Protein AF-A0A950YBJ9-F1 (afdb_monomer_lite)

Sequence (89 aa):
MKYVPKEQVEEWRKRDPIERQEKRLRDLGADVDGLRASVKAEIDAAAEEALAAPMPDPSTAVDGVFCAGEAEPLGDGQAPWSGFAGGEA

Structure (mmCIF, N/CA/C/O backbone):
data_AF-A0A950YBJ9-F1
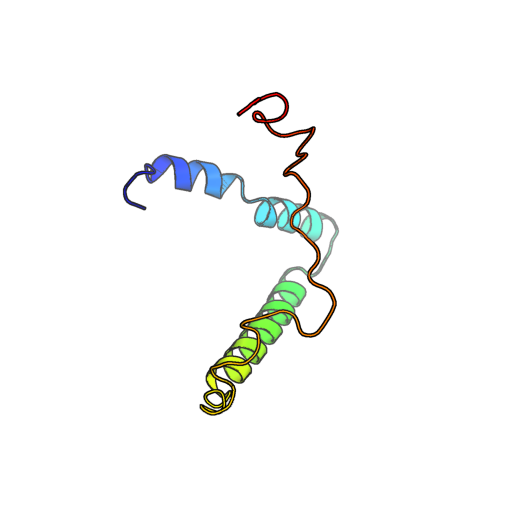#
_entry.id   AF-A0A950YBJ9-F1
#
loop_
_atom_site.group_PDB
_atom_site.id
_atom_site.type_symbol
_atom_site.label_atom_id
_atom_site.label_alt_id
_atom_site.label_comp_id
_atom_site.label_asym_id
_atom_site.label_entity_id
_atom_site.label_seq_id
_atom_site.pdbx_PDB_ins_code
_atom_site.Cartn_x
_atom_site.Cartn_y
_atom_site.Cartn_z
_atom_site.occupancy
_atom_site.B_iso_or_equiv
_atom_site.auth_seq_id
_atom_site.auth_comp_id
_atom_site.auth_asym_id
_atom_site.auth_atom_id
_atom_site.pdbx_PDB_model_num
ATOM 1 N N . MET A 1 1 ? 4.320 19.244 3.119 1.00 56.84 1 MET A N 1
ATOM 2 C CA . MET A 1 1 ? 3.122 20.047 2.785 1.00 56.84 1 MET A CA 1
ATOM 3 C C . MET A 1 1 ? 3.405 21.501 3.118 1.00 56.84 1 MET A C 1
ATOM 5 O O . MET A 1 1 ? 3.434 21.843 4.288 1.00 56.84 1 MET A O 1
ATOM 9 N N . LYS A 1 2 ? 3.740 22.326 2.117 1.00 76.50 2 LYS A N 1
ATOM 10 C CA . LYS A 1 2 ? 4.197 23.713 2.344 1.00 76.50 2 LYS A CA 1
ATOM 11 C C . LYS A 1 2 ? 3.050 24.742 2.339 1.00 76.50 2 LYS A C 1
ATOM 13 O O . LYS A 1 2 ? 3.284 25.885 2.699 1.00 76.50 2 LYS A O 1
ATOM 18 N N . TYR A 1 3 ? 1.836 24.333 1.955 1.00 86.69 3 TYR A N 1
ATOM 19 C CA . TYR A 1 3 ? 0.671 25.215 1.773 1.00 86.69 3 TYR A CA 1
ATOM 20 C C . TYR A 1 3 ? -0.591 24.783 2.542 1.00 86.69 3 TYR A C 1
ATOM 22 O O . TYR A 1 3 ? -1.542 25.551 2.613 1.00 86.69 3 TYR A O 1
ATOM 30 N N . VAL A 1 4 ? -0.614 23.578 3.123 1.00 84.25 4 VAL A N 1
ATOM 31 C CA . VAL A 1 4 ? -1.733 23.105 3.953 1.00 84.25 4 VAL A CA 1
ATOM 32 C C . VAL A 1 4 ? -1.325 23.224 5.420 1.00 84.25 4 VAL A C 1
ATOM 34 O O . VAL A 1 4 ? -0.303 22.636 5.793 1.00 84.25 4 VAL A O 1
ATOM 37 N N . PRO A 1 5 ? -2.079 23.964 6.251 1.00 92.94 5 PRO A N 1
ATOM 38 C CA . PRO A 1 5 ? -1.869 23.993 7.694 1.00 92.94 5 PRO A CA 1
ATOM 39 C C . PRO A 1 5 ? -1.946 22.586 8.289 1.00 92.94 5 PRO A C 1
ATOM 41 O O . PRO A 1 5 ? -2.807 21.789 7.908 1.00 92.94 5 PRO A O 1
ATOM 44 N N . LYS A 1 6 ? -1.057 22.274 9.236 1.00 89.50 6 LYS A N 1
ATOM 45 C CA . LYS A 1 6 ? -1.010 20.944 9.867 1.00 89.50 6 LYS A CA 1
ATOM 46 C C . LYS A 1 6 ? -2.322 20.622 10.579 1.00 89.50 6 LYS A C 1
ATOM 48 O O . LYS A 1 6 ? -2.771 19.485 10.558 1.00 89.50 6 LYS A O 1
ATOM 53 N N . GLU A 1 7 ? -2.961 21.639 11.140 1.00 90.62 7 GLU A N 1
ATOM 54 C CA . GLU A 1 7 ? -4.224 21.557 11.863 1.00 90.62 7 GLU A CA 1
ATOM 55 C C . GLU A 1 7 ? -5.355 21.037 10.968 1.00 90.62 7 GLU A C 1
ATOM 57 O O . GLU A 1 7 ? -6.157 20.221 11.414 1.00 90.62 7 GLU A O 1
ATOM 62 N N . GLN A 1 8 ? -5.386 21.447 9.693 1.00 89.12 8 GLN A N 1
ATOM 63 C CA . GLN A 1 8 ? -6.375 20.949 8.734 1.00 89.12 8 GLN A CA 1
ATOM 64 C C . GLN A 1 8 ? -6.132 19.474 8.411 1.00 89.12 8 GLN A C 1
ATOM 66 O O . GLN A 1 8 ? -7.074 18.689 8.369 1.00 89.12 8 GLN A O 1
ATOM 71 N N . VAL A 1 9 ? -4.872 19.070 8.230 1.00 90.94 9 VAL A N 1
ATOM 72 C CA . VAL A 1 9 ? -4.530 17.659 7.992 1.00 90.94 9 VAL A CA 1
ATOM 73 C C . VAL A 1 9 ? -4.958 16.794 9.177 1.00 90.94 9 VAL A C 1
ATOM 75 O O . VAL A 1 9 ? -5.582 15.756 8.979 1.00 90.94 9 VAL A O 1
ATOM 78 N N . GLU A 1 10 ? -4.690 17.239 10.404 1.00 91.50 10 GLU A N 1
ATOM 79 C CA . GLU A 1 10 ? -5.104 16.535 11.622 1.00 91.50 10 GLU A CA 1
ATOM 80 C C . GLU A 1 10 ? -6.634 16.500 11.797 1.00 91.50 10 GLU A C 1
ATOM 82 O O . GLU A 1 10 ? -7.179 15.492 12.248 1.00 91.50 10 GLU A O 1
ATOM 87 N N . GLU A 1 11 ? -7.359 17.561 11.421 1.00 92.88 11 GLU A N 1
ATOM 88 C CA . GLU A 1 11 ? -8.830 17.549 11.419 1.00 92.88 11 GLU A CA 1
ATOM 89 C C . GLU A 1 11 ? -9.379 16.482 10.463 1.00 92.88 11 GLU A C 1
ATOM 91 O O . GLU A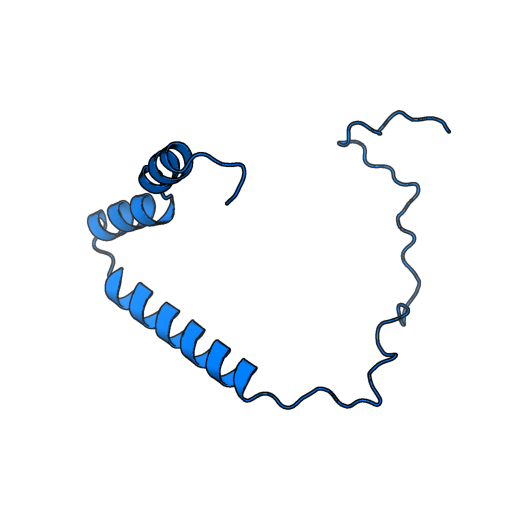 1 11 ? -10.254 15.701 10.844 1.00 92.88 11 GLU A O 1
ATOM 96 N N . TRP A 1 12 ? -8.852 16.418 9.240 1.00 92.62 12 TRP A N 1
ATOM 97 C CA . TRP A 1 12 ? -9.288 15.441 8.244 1.00 92.62 12 TRP A CA 1
ATOM 98 C C . TRP A 1 12 ? -8.853 14.018 8.582 1.00 92.62 12 TRP A C 1
ATOM 100 O O . TRP A 1 12 ? -9.607 13.082 8.325 1.00 92.62 12 TRP A O 1
ATOM 110 N N . ARG A 1 13 ? -7.701 13.847 9.238 1.00 91.94 13 ARG A N 1
ATOM 111 C CA . ARG A 1 13 ? -7.237 12.546 9.731 1.00 91.94 13 ARG A CA 1
ATOM 112 C C . ARG A 1 13 ? -8.213 11.926 10.731 1.00 91.94 13 ARG A C 1
ATOM 114 O O . ARG A 1 13 ? -8.460 10.733 10.670 1.00 91.94 13 ARG A O 1
ATOM 121 N N . LYS A 1 14 ? -8.860 12.731 11.584 1.00 93.19 14 LYS A N 1
ATOM 122 C CA . LYS A 1 14 ? -9.931 12.254 12.489 1.00 93.19 14 LYS A CA 1
ATOM 123 C C . LYS A 1 14 ? -11.182 11.757 11.755 1.00 93.19 14 LYS A C 1
ATOM 125 O O . LYS A 1 14 ? -12.059 11.161 12.376 1.00 93.19 14 LYS A O 1
ATOM 130 N N . ARG A 1 15 ? -11.316 12.061 10.462 1.00 94.50 15 ARG A N 1
ATOM 131 C CA . ARG A 1 15 ? -12.433 11.651 9.601 1.00 94.50 15 ARG A CA 1
ATOM 132 C C . ARG A 1 15 ? -12.012 10.560 8.618 1.00 94.50 15 ARG A C 1
ATOM 134 O O . ARG A 1 15 ? -12.613 10.449 7.549 1.00 94.50 15 ARG A O 1
ATOM 141 N N . ASP A 1 16 ? -11.000 9.772 8.972 1.00 96.31 16 ASP A N 1
ATOM 142 C CA . ASP A 1 16 ? -10.504 8.696 8.126 1.00 96.31 16 ASP A CA 1
ATOM 143 C C . ASP A 1 16 ? -11.641 7.696 7.796 1.00 96.31 16 ASP A C 1
ATOM 145 O O . ASP A 1 16 ? -12.255 7.107 8.699 1.00 96.31 16 ASP A O 1
ATOM 149 N N . PRO A 1 17 ? -11.974 7.503 6.503 1.00 96.31 17 PRO A N 1
ATOM 150 C CA . PRO A 1 17 ? -13.013 6.565 6.097 1.00 96.31 17 PRO A CA 1
ATOM 151 C C . PRO A 1 17 ? -12.665 5.106 6.427 1.00 96.31 17 PRO A C 1
ATOM 153 O O . PRO A 1 17 ? -13.587 4.317 6.654 1.00 96.31 17 PRO A O 1
ATOM 156 N N . ILE A 1 18 ? -11.378 4.753 6.473 1.00 95.62 18 ILE A N 1
ATOM 157 C CA . ILE A 1 18 ? -10.882 3.415 6.803 1.00 95.62 18 ILE A CA 1
ATOM 158 C C . ILE A 1 18 ? -11.116 3.137 8.284 1.00 95.62 18 ILE A C 1
ATOM 160 O O . ILE A 1 18 ? -11.716 2.115 8.604 1.00 95.62 18 ILE A O 1
ATOM 164 N N . GLU A 1 19 ? -10.747 4.056 9.182 1.00 95.44 19 GLU A N 1
ATOM 165 C CA . GLU A 1 19 ? -11.003 3.902 10.625 1.00 95.44 19 GLU A CA 1
ATOM 166 C C . GLU A 1 19 ? -12.505 3.767 10.917 1.00 95.44 19 GLU A C 1
ATOM 168 O O . GLU A 1 19 ? -12.938 2.912 11.698 1.00 95.44 19 GLU A O 1
ATOM 173 N N . ARG A 1 20 ? -13.330 4.571 10.233 1.00 95.81 20 ARG A N 1
ATOM 174 C CA . ARG A 1 20 ? -14.792 4.496 10.353 1.00 95.81 20 ARG A CA 1
ATOM 175 C C . ARG A 1 20 ? -15.333 3.132 9.920 1.00 95.81 20 ARG A C 1
ATOM 177 O O . ARG A 1 20 ? -16.215 2.584 10.584 1.00 95.81 20 ARG A O 1
ATOM 184 N N . GLN A 1 21 ? -14.841 2.601 8.803 1.00 96.81 21 GLN A N 1
ATOM 185 C CA . GLN A 1 21 ? -15.273 1.304 8.289 1.00 96.81 21 GLN A CA 1
ATOM 186 C C . GLN A 1 21 ? -14.745 0.147 9.148 1.00 96.81 21 GLN A C 1
ATOM 188 O O . GLN A 1 21 ? -15.489 -0.794 9.409 1.00 96.81 21 GLN A O 1
ATOM 193 N N . GLU A 1 22 ? -13.510 0.230 9.641 1.00 96.31 22 GLU A N 1
ATOM 194 C CA . GLU A 1 22 ? -12.912 -0.736 10.566 1.00 96.31 22 GLU A CA 1
ATOM 195 C C . GLU A 1 22 ? -13.747 -0.887 11.835 1.00 96.31 22 GLU A C 1
ATOM 197 O O . GLU A 1 22 ? -14.086 -2.010 12.208 1.00 96.31 22 GLU A O 1
ATOM 202 N N . LYS A 1 23 ? -14.152 0.230 12.454 1.00 96.12 23 LYS A N 1
ATOM 203 C CA . LYS A 1 23 ? -15.034 0.196 13.626 1.00 96.12 23 LYS A CA 1
ATOM 204 C C . LYS A 1 23 ? -16.334 -0.550 13.320 1.00 96.12 23 LYS A C 1
ATOM 206 O O . LYS A 1 23 ? -16.696 -1.472 14.041 1.00 96.12 23 LYS A O 1
ATOM 211 N N . ARG A 1 24 ? -16.993 -0.201 12.210 1.00 97.06 24 ARG A N 1
ATOM 212 C CA . ARG A 1 24 ? -18.234 -0.859 11.777 1.00 97.06 24 ARG A CA 1
ATOM 213 C C . ARG A 1 24 ? -18.046 -2.363 11.558 1.00 97.06 24 ARG A C 1
ATOM 215 O O . ARG A 1 24 ? -18.925 -3.135 11.916 1.00 97.06 24 ARG A O 1
ATOM 222 N N . LEU A 1 25 ? -16.944 -2.783 10.942 1.00 96.56 25 LEU A N 1
ATOM 223 C CA . LEU A 1 25 ? -16.670 -4.198 10.674 1.00 96.56 25 LEU A CA 1
ATOM 224 C C . LEU A 1 25 ? -16.374 -4.977 11.959 1.00 96.56 25 LEU A C 1
ATOM 226 O O . LEU A 1 25 ? -16.882 -6.085 12.119 1.00 96.56 25 LEU A O 1
ATOM 230 N N . ARG A 1 26 ? -15.628 -4.382 12.896 1.00 96.62 26 ARG A N 1
ATOM 231 C CA . ARG A 1 26 ? -15.410 -4.971 14.224 1.00 96.62 26 ARG A CA 1
ATOM 232 C C . ARG A 1 26 ? -16.713 -5.115 15.007 1.00 96.62 26 ARG A C 1
ATOM 234 O O . ARG A 1 26 ? -16.940 -6.170 15.587 1.00 96.62 26 ARG A O 1
ATOM 241 N N . ASP A 1 27 ? -17.595 -4.115 14.959 1.00 97.31 27 ASP A N 1
ATOM 242 C CA . ASP A 1 27 ? -18.924 -4.181 15.589 1.00 97.31 27 ASP A CA 1
ATOM 243 C C . ASP A 1 27 ? -19.792 -5.313 14.995 1.00 97.31 27 ASP A C 1
ATOM 245 O O . ASP A 1 27 ? -20.652 -5.868 15.675 1.00 97.31 27 ASP A O 1
ATOM 249 N N . LEU A 1 28 ? -19.545 -5.690 13.735 1.00 97.25 28 LEU A N 1
ATOM 250 C CA . LEU A 1 28 ? -20.180 -6.826 13.055 1.00 97.25 28 LEU A CA 1
ATOM 251 C C . LEU A 1 28 ? -19.466 -8.171 13.305 1.00 97.25 28 LEU A C 1
ATOM 253 O O . LEU A 1 28 ? -19.878 -9.185 12.744 1.00 97.25 28 LEU A O 1
ATOM 257 N N . GLY A 1 29 ? -18.414 -8.196 14.129 1.00 96.75 29 GLY A N 1
ATOM 258 C CA . GLY A 1 29 ? -17.656 -9.402 14.474 1.00 96.75 29 GLY A CA 1
ATOM 259 C C . GLY A 1 29 ? -16.650 -9.858 13.414 1.00 96.75 29 GLY A C 1
ATOM 260 O O . GLY A 1 29 ? -16.208 -11.004 13.456 1.00 96.75 29 GLY A O 1
ATOM 261 N N . ALA A 1 30 ? -16.294 -9.000 12.453 1.00 96.44 30 ALA A N 1
ATOM 262 C CA . ALA A 1 30 ? -15.297 -9.335 11.441 1.00 96.44 30 ALA A CA 1
ATOM 263 C C . ALA A 1 30 ? -13.868 -9.323 12.013 1.00 96.44 30 ALA A C 1
ATOM 265 O O . ALA A 1 30 ? -13.514 -8.455 12.815 1.00 96.44 30 ALA A O 1
ATOM 266 N N . ASP A 1 31 ? -13.025 -10.236 11.526 1.00 96.38 31 ASP A N 1
ATOM 267 C CA . ASP A 1 31 ? -11.590 -10.260 11.818 1.00 96.38 31 ASP A CA 1
ATOM 268 C C . ASP A 1 31 ? -10.836 -9.236 10.954 1.00 96.38 31 ASP A C 1
ATOM 270 O O . ASP A 1 31 ? -10.320 -9.528 9.873 1.00 96.38 31 ASP A O 1
ATOM 274 N N . VAL A 1 32 ? -10.818 -7.987 11.421 1.00 96.88 32 VAL A N 1
ATOM 275 C CA . VAL A 1 32 ? -10.117 -6.898 10.726 1.00 96.88 32 VAL A CA 1
ATOM 276 C C . VAL A 1 32 ? -8.598 -7.041 10.830 1.00 96.88 32 VAL A C 1
ATOM 278 O O . VAL A 1 32 ? -7.883 -6.640 9.911 1.00 96.88 32 VAL A O 1
ATOM 281 N N . ASP A 1 33 ? -8.092 -7.616 11.918 1.00 96.62 33 ASP A N 1
ATOM 282 C CA . ASP A 1 33 ? -6.651 -7.721 12.143 1.00 96.62 33 ASP A CA 1
ATOM 283 C C . ASP A 1 33 ? -6.040 -8.789 11.222 1.00 96.62 33 ASP A C 1
ATOM 285 O O . ASP A 1 33 ? -4.997 -8.543 10.611 1.00 96.62 33 ASP A O 1
ATOM 289 N N . GLY A 1 34 ? -6.741 -9.911 11.016 1.00 97.50 34 GLY A N 1
ATOM 290 C CA . GLY A 1 34 ? -6.394 -10.913 10.008 1.00 97.50 34 GLY A CA 1
ATOM 291 C C . GLY A 1 34 ? -6.391 -10.348 8.585 1.00 97.50 34 GLY A C 1
ATOM 292 O O . GLY A 1 34 ? -5.434 -10.563 7.839 1.00 97.50 34 GLY A O 1
ATOM 293 N N . LEU A 1 35 ? -7.399 -9.542 8.224 1.00 96.38 35 LEU A N 1
ATOM 294 C CA . LEU A 1 35 ? -7.447 -8.857 6.924 1.00 96.38 35 LEU A CA 1
ATOM 295 C C . LEU A 1 35 ? -6.285 -7.865 6.748 1.00 96.38 35 LEU A C 1
ATOM 297 O O . LEU A 1 35 ? -5.662 -7.804 5.689 1.00 96.38 35 LEU A O 1
ATOM 301 N N . ARG A 1 36 ? -5.964 -7.077 7.781 1.00 96.50 36 ARG A N 1
ATOM 302 C CA . ARG A 1 36 ? -4.818 -6.153 7.744 1.00 96.50 36 ARG A CA 1
ATOM 303 C C . ARG A 1 36 ? -3.504 -6.910 7.557 1.00 96.50 36 ARG A C 1
ATOM 305 O O . ARG A 1 36 ? -2.656 -6.456 6.791 1.00 96.50 36 ARG A O 1
ATOM 312 N N . ALA A 1 37 ? -3.343 -8.050 8.227 1.00 98.06 37 ALA A N 1
ATOM 313 C CA . ALA A 1 37 ? -2.163 -8.893 8.083 1.00 98.06 37 ALA A CA 1
ATOM 314 C C . ALA A 1 37 ? -2.041 -9.477 6.666 1.00 98.06 37 ALA A C 1
ATOM 316 O O . ALA A 1 37 ? -0.951 -9.435 6.096 1.00 98.06 37 ALA A O 1
ATOM 317 N N . SER A 1 38 ? -3.142 -9.954 6.072 1.00 98.12 38 SER A N 1
ATOM 318 C CA . SER A 1 38 ? -3.117 -10.510 4.713 1.00 98.12 38 SER A CA 1
ATOM 319 C C . SER A 1 38 ? -2.772 -9.452 3.665 1.00 98.12 38 SER A C 1
ATOM 321 O O . SER A 1 38 ? -1.900 -9.681 2.834 1.00 98.12 38 SER A O 1
ATOM 323 N N . VAL A 1 39 ? -3.392 -8.268 3.745 1.00 98.25 39 VAL A N 1
ATOM 324 C CA . VAL A 1 39 ? -3.105 -7.152 2.827 1.00 98.25 39 VAL A CA 1
ATOM 325 C C . VAL A 1 39 ? -1.666 -6.668 2.993 1.00 98.25 39 VAL A C 1
ATOM 327 O O . VAL A 1 39 ? -0.996 -6.376 2.006 1.00 98.25 39 VAL A O 1
ATOM 330 N N . LYS A 1 40 ? -1.154 -6.607 4.230 1.00 98.06 40 LYS A N 1
ATOM 331 C CA . LYS A 1 40 ? 0.247 -6.247 4.462 1.00 98.06 40 LYS A CA 1
ATOM 332 C C . LYS A 1 40 ? 1.202 -7.243 3.799 1.00 98.06 40 LYS A C 1
ATOM 334 O O . LYS A 1 40 ? 2.141 -6.806 3.147 1.00 98.06 40 LYS A O 1
ATOM 339 N N . ALA A 1 41 ? 0.953 -8.543 3.946 1.00 98.38 41 ALA A N 1
ATOM 340 C CA . ALA A 1 41 ? 1.785 -9.570 3.324 1.00 98.38 41 ALA A CA 1
ATOM 341 C C . ALA A 1 41 ? 1.773 -9.474 1.788 1.00 98.38 41 ALA A C 1
ATOM 343 O O . ALA A 1 41 ? 2.819 -9.612 1.164 1.00 98.38 41 ALA A O 1
ATOM 344 N N . GLU A 1 42 ? 0.615 -9.190 1.188 1.00 98.56 42 GLU A N 1
ATOM 345 C CA . GLU A 1 42 ? 0.485 -8.980 -0.259 1.00 98.56 42 GLU A CA 1
ATOM 346 C C . GLU A 1 42 ? 1.285 -7.760 -0.739 1.00 98.56 42 GLU A C 1
ATOM 348 O O . GLU A 1 42 ? 2.038 -7.855 -1.707 1.00 98.56 42 GLU A O 1
ATOM 353 N N . ILE A 1 43 ? 1.178 -6.629 -0.032 1.00 98.56 43 ILE A N 1
ATOM 354 C CA . ILE A 1 43 ? 1.930 -5.407 -0.354 1.00 98.56 43 ILE A CA 1
ATOM 355 C C . ILE A 1 43 ? 3.436 -5.635 -0.207 1.00 98.56 43 ILE A C 1
ATOM 357 O O . ILE A 1 43 ? 4.197 -5.202 -1.070 1.00 98.56 43 ILE A O 1
ATOM 361 N N . ASP A 1 44 ? 3.867 -6.294 0.871 1.00 98.44 44 ASP A N 1
ATOM 362 C CA . ASP A 1 44 ? 5.284 -6.571 1.114 1.00 98.44 44 ASP A CA 1
ATOM 363 C C . ASP A 1 44 ? 5.849 -7.478 0.001 1.00 98.44 44 ASP A C 1
ATOM 365 O O . ASP A 1 44 ? 6.887 -7.156 -0.574 1.00 98.44 44 ASP A O 1
ATOM 369 N N . ALA A 1 45 ? 5.127 -8.538 -0.385 1.00 98.31 45 ALA A N 1
ATOM 370 C CA . ALA A 1 45 ? 5.529 -9.422 -1.481 1.00 98.31 45 ALA A CA 1
ATOM 371 C C . ALA A 1 45 ? 5.608 -8.690 -2.834 1.00 98.31 45 ALA A C 1
ATOM 373 O O . ALA A 1 45 ? 6.590 -8.840 -3.560 1.00 98.31 45 ALA A O 1
ATOM 374 N N . ALA A 1 46 ? 4.615 -7.854 -3.156 1.00 98.31 46 ALA A N 1
ATOM 375 C CA . ALA A 1 46 ? 4.614 -7.064 -4.388 1.00 98.31 46 ALA A CA 1
ATOM 376 C C . ALA A 1 46 ? 5.755 -6.030 -4.416 1.00 98.31 46 ALA A C 1
ATOM 378 O O . ALA A 1 46 ? 6.357 -5.783 -5.462 1.00 98.31 46 ALA A O 1
ATOM 379 N N . ALA A 1 47 ? 6.076 -5.428 -3.267 1.00 98.31 47 ALA A N 1
ATOM 380 C CA . ALA A 1 47 ? 7.199 -4.506 -3.147 1.00 98.31 47 ALA A CA 1
ATOM 381 C C . ALA A 1 47 ? 8.545 -5.225 -3.327 1.00 98.31 47 ALA A C 1
ATOM 383 O O . ALA A 1 47 ? 9.419 -4.709 -4.022 1.00 98.31 47 ALA A O 1
ATOM 384 N N . GLU A 1 48 ? 8.710 -6.411 -2.737 1.00 98.25 48 GLU A N 1
ATOM 385 C CA . GLU A 1 48 ? 9.906 -7.239 -2.918 1.00 98.25 48 GLU A CA 1
ATOM 386 C C . GLU A 1 48 ? 10.091 -7.658 -4.380 1.00 98.25 48 GLU A C 1
ATOM 388 O O . GLU A 1 48 ? 11.189 -7.513 -4.917 1.00 98.25 48 GLU A O 1
ATOM 393 N N . GLU A 1 49 ? 9.022 -8.097 -5.050 1.00 97.94 49 GLU A N 1
ATOM 394 C CA . GLU A 1 49 ? 9.043 -8.425 -6.479 1.00 97.94 49 GLU A CA 1
ATOM 395 C C . GLU A 1 49 ? 9.466 -7.216 -7.325 1.00 97.94 49 GLU A C 1
ATOM 397 O O . GLU A 1 49 ? 10.379 -7.322 -8.145 1.00 97.94 49 GLU A O 1
ATOM 402 N N . ALA A 1 50 ? 8.861 -6.048 -7.090 1.00 96.94 50 ALA A N 1
ATOM 403 C CA . ALA A 1 50 ? 9.172 -4.830 -7.832 1.00 96.94 50 ALA A CA 1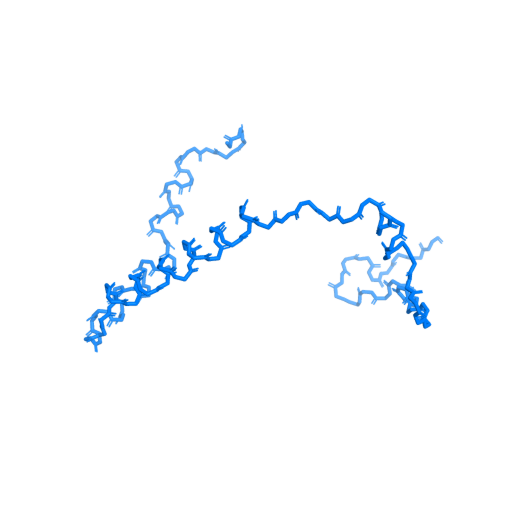
ATOM 404 C C . ALA A 1 50 ? 10.619 -4.353 -7.620 1.00 96.94 50 ALA A C 1
ATOM 406 O O . ALA A 1 50 ? 11.242 -3.844 -8.550 1.00 96.94 50 ALA A O 1
ATOM 407 N N . LEU A 1 51 ? 11.166 -4.516 -6.411 1.00 97.00 51 LEU A N 1
ATOM 408 C CA . LEU A 1 51 ? 12.557 -4.168 -6.103 1.00 97.00 51 LEU A CA 1
ATOM 409 C C . LEU A 1 51 ? 13.560 -5.182 -6.665 1.00 97.00 51 LEU A C 1
ATOM 411 O O . LEU A 1 51 ? 14.689 -4.808 -6.981 1.00 97.00 51 LEU A O 1
ATOM 415 N N . ALA A 1 52 ? 13.167 -6.452 -6.771 1.00 97.88 52 ALA A N 1
ATOM 416 C CA . ALA A 1 52 ? 13.983 -7.511 -7.357 1.00 97.88 52 ALA A CA 1
ATOM 417 C C . ALA A 1 52 ? 13.919 -7.536 -8.893 1.00 97.88 52 ALA A C 1
ATOM 419 O O . ALA A 1 52 ? 14.775 -8.158 -9.530 1.00 97.88 52 ALA A O 1
ATOM 420 N N . ALA A 1 53 ? 12.918 -6.884 -9.490 1.00 96.81 53 ALA A N 1
ATOM 421 C CA . ALA A 1 53 ? 12.745 -6.832 -10.930 1.00 96.81 53 ALA A CA 1
ATOM 422 C C . ALA A 1 53 ? 13.985 -6.215 -11.610 1.00 96.81 53 ALA A C 1
ATOM 424 O O . ALA A 1 53 ? 14.494 -5.178 -11.171 1.00 96.81 53 ALA A O 1
ATOM 425 N N . PRO A 1 54 ? 14.497 -6.834 -12.689 1.00 96.19 54 PRO A N 1
ATOM 426 C CA . PRO A 1 54 ? 15.612 -6.273 -13.433 1.00 96.19 54 PRO A CA 1
ATOM 427 C C . PRO A 1 54 ? 15.199 -4.965 -14.112 1.00 96.19 54 PRO A C 1
ATOM 429 O O . PRO A 1 54 ? 14.025 -4.725 -14.400 1.00 96.19 54 PRO A O 1
ATOM 432 N N . MET A 1 55 ? 16.192 -4.136 -14.433 1.00 95.19 55 MET A N 1
ATOM 433 C CA . MET A 1 55 ? 15.965 -2.987 -15.307 1.00 95.19 55 MET A CA 1
ATOM 434 C C . MET A 1 55 ? 15.386 -3.453 -16.654 1.00 95.19 55 MET A C 1
ATOM 436 O O . MET A 1 55 ? 15.791 -4.512 -17.147 1.00 95.19 55 MET A O 1
ATOM 440 N N . PRO A 1 56 ? 14.478 -2.673 -17.266 1.00 93.94 56 PRO A N 1
ATOM 441 C CA . PRO A 1 56 ? 13.961 -2.985 -18.592 1.00 93.94 56 PRO A CA 1
ATOM 442 C C . PRO A 1 56 ? 15.095 -3.013 -19.624 1.00 93.94 56 PRO A C 1
ATOM 444 O O . PRO A 1 56 ? 16.105 -2.318 -19.477 1.00 93.94 56 PRO A O 1
ATOM 447 N N . ASP A 1 57 ? 14.921 -3.817 -20.672 1.00 96.00 57 ASP A N 1
ATOM 448 C CA . ASP A 1 57 ? 15.881 -3.910 -21.769 1.00 96.00 57 ASP A CA 1
ATOM 449 C C . ASP A 1 57 ? 16.029 -2.533 -22.451 1.00 96.00 57 ASP A C 1
ATOM 451 O O . ASP A 1 57 ? 15.035 -1.963 -22.901 1.00 96.00 57 ASP A O 1
ATOM 455 N N . PRO A 1 58 ? 17.247 -1.968 -22.568 1.00 95.44 58 PRO A N 1
ATOM 456 C CA . PRO A 1 58 ? 17.448 -0.678 -23.227 1.00 95.44 58 PRO A CA 1
ATOM 457 C C . PRO A 1 58 ? 16.920 -0.614 -24.668 1.00 95.44 58 PRO A C 1
ATOM 459 O O . PRO A 1 58 ? 16.623 0.475 -25.158 1.00 95.44 58 PRO A O 1
ATOM 462 N N . SER A 1 59 ? 16.810 -1.752 -25.359 1.00 96.25 59 SER A N 1
ATOM 463 C CA . SER A 1 59 ? 16.273 -1.814 -26.721 1.00 96.25 59 SER A CA 1
ATOM 464 C C . SER A 1 59 ? 14.775 -1.500 -26.802 1.00 96.25 59 SER A C 1
ATOM 466 O O . SER A 1 59 ? 14.332 -1.003 -27.836 1.00 96.25 59 SER A O 1
ATOM 468 N N . THR A 1 60 ? 14.018 -1.673 -25.710 1.00 94.44 60 THR A N 1
ATOM 469 C CA . THR A 1 60 ? 12.577 -1.358 -25.644 1.00 94.44 60 THR A CA 1
ATOM 470 C C . THR A 1 60 ? 12.307 0.116 -25.329 1.00 94.44 60 THR A C 1
ATOM 472 O O . THR A 1 60 ? 11.173 0.507 -25.073 1.00 94.44 60 THR A O 1
ATOM 475 N N . ALA A 1 61 ? 13.334 0.973 -25.311 1.00 94.00 61 ALA A N 1
ATOM 476 C CA . ALA A 1 61 ? 13.191 2.379 -24.925 1.00 94.00 61 ALA A CA 1
ATOM 477 C C . ALA A 1 61 ? 12.294 3.207 -25.867 1.00 94.00 61 ALA A C 1
ATOM 479 O O . ALA A 1 61 ? 11.777 4.244 -25.456 1.00 94.00 61 ALA A O 1
ATOM 480 N N . VAL A 1 62 ? 12.134 2.780 -27.124 1.00 93.88 62 VAL A N 1
ATOM 481 C CA . VAL A 1 62 ? 11.281 3.442 -28.132 1.00 93.88 62 VAL A CA 1
ATOM 482 C C . VAL A 1 62 ? 9.894 2.807 -28.252 1.00 93.88 62 VAL A C 1
ATOM 484 O O . VAL A 1 62 ? 9.074 3.266 -29.051 1.00 93.88 62 VAL A O 1
ATOM 487 N N . ASP A 1 63 ? 9.619 1.767 -27.466 1.00 92.25 63 ASP A N 1
ATOM 488 C CA . ASP A 1 63 ? 8.324 1.099 -27.472 1.00 92.25 63 ASP A CA 1
ATOM 489 C C . ASP A 1 63 ? 7.261 1.997 -26.822 1.00 92.25 63 ASP A C 1
ATOM 491 O O . ASP A 1 63 ? 7.531 2.762 -25.897 1.00 92.25 63 ASP A O 1
ATOM 495 N N . GLY A 1 64 ? 6.024 1.930 -27.324 1.00 88.31 64 GLY A N 1
ATOM 496 C CA . GLY A 1 64 ? 4.902 2.712 -26.790 1.00 88.31 64 GLY A CA 1
ATOM 497 C C . GLY A 1 64 ? 4.910 4.208 -27.136 1.00 88.31 64 GLY A C 1
ATOM 498 O O . GLY A 1 64 ? 4.069 4.941 -26.622 1.00 88.31 64 GLY A O 1
ATOM 499 N N . VAL A 1 65 ? 5.808 4.672 -28.018 1.00 89.44 65 VAL A N 1
ATOM 500 C CA . VAL A 1 65 ? 5.840 6.077 -28.484 1.00 89.44 65 VAL A CA 1
ATOM 501 C C . VAL A 1 65 ? 4.614 6.425 -29.334 1.00 89.44 65 VAL A C 1
ATOM 503 O O . VAL A 1 65 ? 4.042 7.504 -29.191 1.00 89.44 65 VAL A O 1
ATOM 506 N N . PHE A 1 66 ? 4.199 5.504 -30.204 1.00 86.38 66 PHE A N 1
ATOM 507 C CA . PHE A 1 66 ? 2.963 5.599 -30.975 1.00 86.38 66 PHE A CA 1
ATOM 508 C C . PHE A 1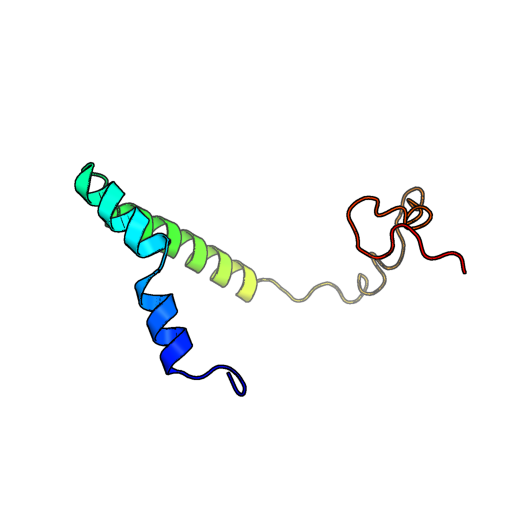 66 ? 2.100 4.369 -30.707 1.00 86.38 66 PHE A C 1
ATOM 510 O O . PHE A 1 66 ? 2.612 3.293 -30.390 1.00 86.38 66 PHE A O 1
ATOM 517 N N . CYS A 1 67 ? 0.785 4.515 -30.856 1.00 84.19 67 CYS A N 1
ATOM 518 C CA . CYS A 1 67 ? -0.107 3.367 -30.846 1.00 84.19 67 CYS A CA 1
ATOM 519 C C . CYS A 1 67 ? 0.226 2.440 -32.026 1.00 84.19 67 CYS A C 1
ATOM 521 O O . CYS A 1 67 ? 0.488 2.895 -33.137 1.00 84.19 67 CYS A O 1
ATOM 523 N N . ALA A 1 68 ? 0.202 1.129 -31.792 1.00 81.88 68 ALA A N 1
ATOM 524 C CA . ALA A 1 68 ? 0.402 0.141 -32.854 1.00 81.88 68 ALA A CA 1
ATOM 525 C C . ALA A 1 68 ? -0.865 -0.089 -33.704 1.00 81.88 68 ALA A C 1
ATOM 527 O O . ALA A 1 68 ? -0.784 -0.653 -34.793 1.00 81.88 68 ALA A O 1
ATOM 528 N N . GLY A 1 69 ? -2.032 0.310 -33.188 1.00 81.31 69 GLY A N 1
ATOM 529 C CA . GLY A 1 69 ? -3.322 0.243 -33.878 1.00 81.31 69 GLY A CA 1
ATOM 530 C C . GLY A 1 69 ? -3.709 1.5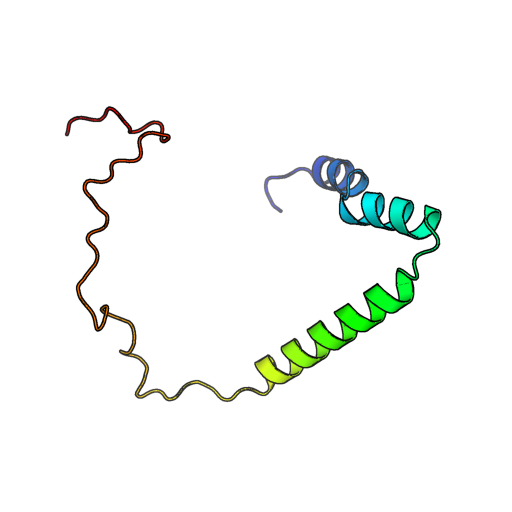62 -34.547 1.00 81.31 69 GLY A C 1
ATOM 531 O O . GLY A 1 69 ? -2.893 2.478 -34.661 1.00 81.31 69 GLY A O 1
ATOM 532 N N . GLU A 1 70 ? -4.973 1.674 -34.963 1.00 78.38 70 GLU A N 1
ATOM 533 C CA . GLU A 1 70 ? -5.531 2.961 -35.381 1.00 78.38 70 GLU A CA 1
ATOM 534 C C . GLU A 1 70 ? -5.447 3.959 -34.226 1.00 78.38 70 GLU A C 1
ATOM 536 O O . GLU A 1 70 ? -5.826 3.661 -33.092 1.00 78.38 70 GLU A O 1
ATOM 541 N N . ALA A 1 71 ? -4.915 5.144 -34.521 1.00 72.62 71 ALA A N 1
ATOM 542 C CA . ALA A 1 71 ? -4.907 6.231 -33.564 1.00 72.62 71 ALA A CA 1
ATOM 543 C C . ALA A 1 71 ? -6.355 6.630 -33.298 1.00 72.62 71 ALA A C 1
ATOM 545 O O . ALA A 1 71 ? -7.014 7.164 -34.190 1.00 72.62 71 ALA A O 1
ATOM 546 N N . GLU A 1 72 ? -6.841 6.387 -32.081 1.00 69.94 72 GLU A N 1
ATOM 547 C CA . GLU A 1 72 ? -8.083 7.007 -31.650 1.00 69.94 72 GLU A CA 1
ATOM 548 C C . GLU A 1 72 ? -7.820 8.512 -31.538 1.00 69.94 72 GLU A C 1
ATOM 550 O O . GLU A 1 72 ? -7.008 8.936 -30.704 1.00 69.94 72 GLU A O 1
ATOM 555 N N . PRO A 1 73 ? -8.433 9.345 -32.400 1.00 71.69 73 PRO A N 1
ATOM 556 C CA . PRO A 1 73 ? -8.333 10.778 -32.221 1.00 71.69 73 PRO A CA 1
ATOM 557 C C . PRO A 1 73 ? -8.921 11.113 -30.849 1.00 71.69 73 PRO A C 1
ATOM 559 O O . PRO A 1 73 ? -9.903 10.504 -30.428 1.00 71.69 73 PRO A O 1
ATOM 562 N N . LEU A 1 74 ? -8.376 12.127 -30.175 1.00 67.75 74 LEU A N 1
ATOM 563 C CA . LEU A 1 74 ? -8.852 12.624 -28.872 1.00 67.75 74 LEU A CA 1
ATOM 564 C C . LEU A 1 74 ? -10.300 13.187 -28.925 1.00 67.75 74 LEU A C 1
ATOM 566 O O . LEU A 1 74 ? -10.754 13.863 -28.004 1.00 67.75 74 LEU A O 1
ATOM 570 N N . GLY A 1 75 ? -11.020 12.939 -30.022 1.00 67.69 75 GLY A N 1
ATOM 571 C CA . GLY A 1 75 ? -12.208 13.654 -30.447 1.00 67.69 75 GLY A CA 1
ATOM 572 C C . GLY A 1 75 ? -11.889 15.100 -30.816 1.00 67.69 75 GLY A C 1
ATOM 573 O O . GLY A 1 75 ? -10.739 15.532 -30.875 1.00 67.69 75 GLY A O 1
ATOM 574 N N . ASP A 1 76 ? -12.942 15.871 -31.028 1.00 70.81 76 ASP A N 1
ATOM 575 C CA . ASP A 1 76 ? -12.937 17.333 -31.132 1.00 70.81 76 ASP A CA 1
ATOM 576 C C . ASP A 1 76 ? -12.877 18.023 -29.754 1.00 70.81 76 ASP A C 1
ATOM 578 O O . ASP A 1 76 ? -13.111 19.224 -29.636 1.00 70.81 76 ASP A O 1
ATOM 582 N N . GLY A 1 77 ? -12.577 17.271 -28.688 1.00 64.44 77 GLY A N 1
ATOM 583 C CA . GLY A 1 77 ? -12.616 17.793 -27.328 1.00 64.44 77 GLY A CA 1
ATOM 584 C C . GLY A 1 77 ? -14.034 18.078 -26.826 1.00 64.44 77 GLY A C 1
ATOM 585 O O . GLY A 1 77 ? -14.182 18.867 -25.891 1.00 64.44 77 GLY A O 1
ATOM 586 N N . GLN A 1 78 ? -15.076 17.446 -27.389 1.00 61.22 78 GLN A N 1
ATOM 587 C CA . GLN A 1 78 ? -16.424 17.498 -26.820 1.00 61.22 78 GLN A CA 1
ATOM 588 C C . GLN A 1 78 ? -16.445 16.884 -25.418 1.00 61.22 78 GLN A C 1
ATOM 590 O O . GLN A 1 78 ? -16.647 15.690 -25.204 1.00 61.22 78 GLN A O 1
ATOM 595 N N . ALA A 1 79 ? -16.261 17.756 -24.434 1.00 63.62 79 ALA A N 1
ATOM 596 C CA . ALA A 1 79 ? -16.410 17.476 -23.024 1.00 63.62 79 ALA A CA 1
ATOM 597 C C . ALA A 1 79 ? -17.705 18.154 -22.538 1.00 63.62 79 ALA A C 1
ATOM 599 O O . ALA A 1 79 ? -17.634 19.216 -21.910 1.00 63.62 79 ALA A O 1
ATOM 600 N N . PRO A 1 80 ? -18.891 17.569 -22.819 1.00 61.03 80 PRO A N 1
ATOM 601 C CA . PRO A 1 80 ? -20.201 18.188 -22.567 1.00 61.03 80 PRO A CA 1
ATOM 602 C C . PRO A 1 80 ? -20.464 18.506 -21.089 1.00 61.03 80 PRO A C 1
ATOM 604 O O . PRO A 1 80 ? -21.352 19.290 -20.770 1.00 61.03 80 PRO A O 1
ATOM 607 N N . TRP A 1 81 ? -19.675 17.920 -20.187 1.00 62.34 81 TRP A N 1
ATOM 608 C CA . TRP A 1 81 ? -19.740 18.136 -18.741 1.00 62.34 81 TRP A CA 1
ATOM 609 C C . TRP A 1 81 ? -18.599 19.012 -18.198 1.00 62.34 81 TRP A C 1
ATOM 611 O O . TRP A 1 81 ? -18.516 19.232 -16.992 1.00 62.34 81 TRP A O 1
ATOM 621 N N . SER A 1 82 ? -17.699 19.494 -19.061 1.00 67.50 82 SER A N 1
ATOM 622 C CA . SER A 1 82 ? -16.626 20.420 -18.687 1.00 67.50 82 SER A CA 1
ATOM 623 C C . SER A 1 82 ? -17.061 21.876 -18.884 1.00 67.50 82 SER A C 1
ATOM 625 O O . SER A 1 82 ? -17.881 22.182 -19.747 1.00 67.50 82 SER A O 1
ATOM 627 N N . GLY A 1 83 ? -16.460 22.804 -18.134 1.00 62.44 83 GLY A N 1
ATOM 628 C CA . GLY A 1 83 ? -16.713 24.246 -18.284 1.00 62.44 83 GLY A CA 1
ATOM 629 C C . GLY A 1 83 ? -16.285 24.846 -19.633 1.00 62.44 83 GLY A C 1
ATOM 630 O O . GLY A 1 83 ? -16.537 26.022 -19.868 1.00 62.44 83 GLY A O 1
ATOM 631 N N . PHE A 1 84 ? -15.657 24.058 -20.512 1.00 58.09 84 PHE A N 1
ATOM 632 C CA . PHE A 1 84 ? -15.229 24.457 -21.856 1.00 58.09 84 PHE A CA 1
ATOM 633 C C . PHE A 1 84 ? -16.210 24.031 -22.959 1.00 58.09 84 PHE A C 1
ATOM 635 O O . PHE A 1 84 ? -15.915 24.214 -24.135 1.00 58.09 84 PHE A O 1
ATOM 642 N N . ALA A 1 85 ? -17.396 23.523 -22.603 1.00 62.06 85 ALA A N 1
ATOM 643 C CA . ALA A 1 85 ? -18.409 23.031 -23.544 1.00 62.06 85 ALA A CA 1
ATOM 644 C C . ALA A 1 85 ?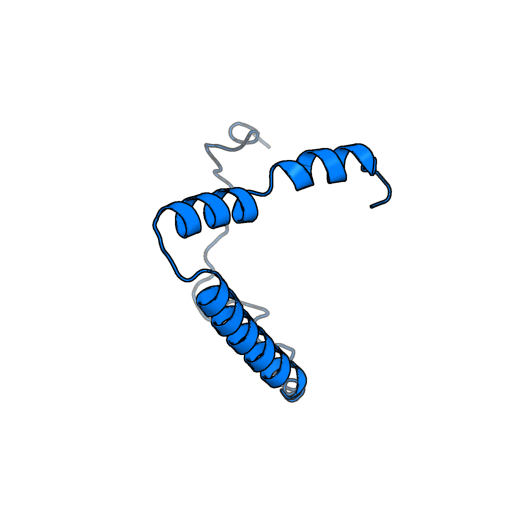 -18.953 24.074 -24.556 1.00 62.06 85 ALA A C 1
ATOM 646 O O . ALA A 1 85 ? -19.773 23.718 -25.396 1.00 62.06 85 ALA A O 1
ATOM 647 N N . GLY A 1 86 ? -18.526 25.342 -24.490 1.00 60.41 86 GLY A N 1
ATOM 648 C CA . GLY A 1 86 ? -18.980 26.420 -25.378 1.00 60.41 86 GLY A CA 1
ATOM 649 C C . GLY A 1 86 ? -17.885 27.369 -25.874 1.00 60.41 86 GLY A C 1
ATOM 650 O O . GLY A 1 86 ? -18.204 28.492 -26.251 1.00 60.41 86 GLY A O 1
ATOM 651 N N . GLY A 1 87 ? -16.608 26.977 -25.830 1.00 54.38 87 GLY A N 1
ATOM 652 C CA . GLY A 1 87 ? -15.531 27.800 -26.387 1.00 54.38 87 GLY A CA 1
ATOM 653 C C . GLY A 1 87 ? -15.407 27.614 -27.899 1.00 54.38 87 GLY A C 1
ATOM 654 O O . GLY A 1 87 ? -14.716 26.697 -28.331 1.00 54.38 87 GLY A O 1
ATOM 655 N N . GLU A 1 88 ? -16.056 28.465 -28.697 1.00 51.09 88 GLU A N 1
ATOM 656 C CA . GLU A 1 88 ? -15.643 28.678 -30.093 1.00 51.09 88 GLU A CA 1
ATOM 657 C C . GLU A 1 88 ? -14.221 29.269 -30.110 1.00 51.09 88 GLU A C 1
ATOM 659 O O . GLU A 1 88 ? -13.899 30.139 -29.294 1.00 51.09 88 GLU A O 1
ATOM 664 N N . ALA A 1 89 ? -13.372 28.746 -30.998 1.00 45.66 89 ALA A N 1
ATOM 665 C CA . ALA A 1 89 ? -12.015 29.236 -31.241 1.00 45.66 89 ALA A CA 1
ATOM 666 C C . ALA A 1 89 ? -12.005 30.616 -31.914 1.00 45.66 89 ALA A C 1
ATOM 668 O O . ALA A 1 89 ? -12.894 30.866 -32.760 1.00 45.66 89 ALA A O 1
#

Secondary structure (DSSP, 8-state):
--SS-HHHHHHHHTT-HHHHHHHHHHHTT--HHHHHHHHHHHHHHHHHHHHHSPPPPGGGGGTTSS-SS-----TT---TTSTTTT---

Radius of gyration: 23.42 Å; chains: 1; bounding box: 38×40×51 Å

Foldseek 3Di:
DVPDDVVVVVVVVVVDPVVVVLVVCVVVVDPVVVVVVVVVVVVVVVVVCVVPDDDDDPVCVCPPVDDPDPDDPPPVPCPVPDPCNDDDD

pLDDT: mean 86.96, std 14.22, range [45.66, 98.56]